Protein AF-A0A7S0EEU2-F1 (afdb_monomer_lite)

Foldseek 3Di:
DVVVVVVVVVDCVVVVVVVVVLLVLLVVLLVVLVVCVVVVVLVVSLLSLLVNVVVCVRDPLQSSLVSNLVSCVSVLQLLSNVVSLVSVLVDPVDDPVVSVVSVVVNCVSCVPHPNHGPPLVPDQPQDPVHRDGDPSHD

Organism: NCBI:txid33657

Radius of gyration: 18.89 Å; chains: 1; bounding box: 57×38×40 Å

Structure (mmCIF, N/CA/C/O backbone):
data_AF-A0A7S0EEU2-F1
#
_entry.id   AF-A0A7S0EEU2-F1
#
loop_
_atom_site.group_PDB
_atom_site.id
_atom_site.type_symbol
_atom_site.label_atom_id
_atom_site.label_alt_id
_atom_site.label_comp_id
_atom_site.label_asym_id
_atom_site.label_entity_id
_atom_site.label_seq_id
_atom_site.pdbx_PDB_ins_code
_atom_site.Cartn_x
_atom_site.Cartn_y
_atom_site.Cartn_z
_atom_site.occupancy
_atom_site.B_iso_or_equiv
_atom_site.auth_seq_id
_atom_site.auth_comp_id
_atom_site.auth_asym_id
_atom_site.auth_atom_id
_atom_site.pdbx_PDB_model_num
ATOM 1 N N . LEU A 1 1 ? 43.050 -7.679 -22.154 1.00 49.62 1 LEU A N 1
ATOM 2 C CA . LEU A 1 1 ? 41.818 -8.409 -21.780 1.00 49.62 1 LEU A CA 1
ATOM 3 C C . LEU A 1 1 ? 41.050 -7.669 -20.688 1.00 49.62 1 LEU A C 1
ATOM 5 O O . LEU A 1 1 ? 39.858 -7.492 -20.875 1.00 49.62 1 LEU A O 1
ATOM 9 N N . ASP A 1 2 ? 41.709 -7.111 -19.665 1.00 51.12 2 ASP A N 1
ATOM 10 C CA . ASP A 1 2 ? 41.044 -6.254 -18.659 1.00 51.12 2 ASP A CA 1
ATOM 11 C C . ASP A 1 2 ? 40.306 -5.037 -19.244 1.00 51.12 2 ASP A C 1
ATOM 13 O O . ASP A 1 2 ? 39.176 -4.754 -18.865 1.00 51.12 2 ASP A O 1
ATOM 17 N N . SER A 1 3 ? 40.880 -4.374 -20.255 1.00 56.19 3 SER A N 1
ATOM 18 C CA . SER A 1 3 ? 40.252 -3.202 -20.890 1.00 56.19 3 SER A CA 1
ATOM 19 C C . SER A 1 3 ? 38.954 -3.507 -21.653 1.00 56.19 3 SER A C 1
ATOM 21 O O . SER A 1 3 ? 38.160 -2.594 -21.844 1.00 56.19 3 SER A O 1
ATOM 23 N N . LEU A 1 4 ? 38.732 -4.752 -22.099 1.00 54.50 4 LEU A N 1
ATOM 24 C CA . LEU A 1 4 ? 37.483 -5.155 -22.767 1.00 54.50 4 LEU A CA 1
ATOM 25 C C . LEU A 1 4 ? 36.390 -5.506 -21.749 1.00 54.50 4 LEU A C 1
ATOM 27 O O . LEU A 1 4 ? 35.223 -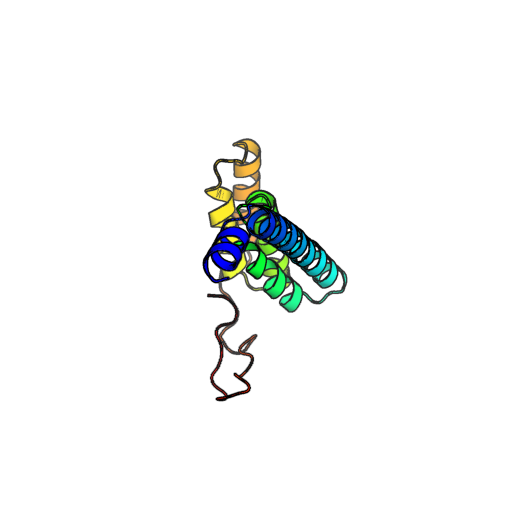5.220 -21.985 1.00 54.50 4 LEU A O 1
ATOM 31 N N . VAL A 1 5 ? 36.774 -6.066 -20.598 1.00 62.66 5 VAL A N 1
ATOM 32 C CA . VAL A 1 5 ? 35.854 -6.364 -19.489 1.00 62.66 5 VAL A CA 1
ATOM 33 C C . VAL A 1 5 ? 35.350 -5.075 -18.828 1.00 62.66 5 VAL A C 1
ATOM 35 O O . VAL A 1 5 ? 34.183 -4.987 -18.451 1.00 62.66 5 VAL A O 1
ATOM 38 N N . GLU A 1 6 ? 36.186 -4.036 -18.736 1.00 59.16 6 GLU A N 1
ATOM 39 C CA . GLU A 1 6 ? 35.739 -2.717 -18.262 1.00 59.16 6 GLU A CA 1
ATOM 40 C C . GLU A 1 6 ? 34.804 -2.005 -19.251 1.00 59.16 6 GLU A C 1
ATOM 42 O O . GLU A 1 6 ? 33.893 -1.290 -18.835 1.00 59.16 6 GLU A O 1
ATOM 47 N N . GLN A 1 7 ? 34.981 -2.231 -20.556 1.00 54.75 7 GLN A N 1
ATOM 48 C CA . GLN A 1 7 ? 34.119 -1.661 -21.593 1.00 54.75 7 GLN A CA 1
ATOM 49 C C . GLN A 1 7 ? 32.727 -2.305 -21.616 1.00 54.75 7 GLN A C 1
ATOM 51 O O . GLN A 1 7 ? 31.746 -1.608 -21.870 1.00 54.75 7 GLN A O 1
ATOM 56 N N . ASP A 1 8 ? 32.630 -3.596 -21.287 1.00 52.16 8 ASP A N 1
ATOM 57 C CA . ASP A 1 8 ? 31.354 -4.308 -21.171 1.00 52.16 8 ASP A CA 1
ATOM 58 C C . ASP A 1 8 ? 30.582 -3.866 -19.916 1.00 52.16 8 ASP A C 1
ATOM 60 O O . ASP A 1 8 ? 29.396 -3.557 -20.001 1.00 52.16 8 ASP A O 1
ATOM 64 N N . LYS A 1 9 ? 31.276 -3.634 -18.789 1.00 52.59 9 LYS A N 1
ATOM 65 C CA . LYS A 1 9 ? 30.700 -2.952 -17.607 1.00 52.59 9 LYS A CA 1
ATOM 66 C C . LYS A 1 9 ? 30.226 -1.520 -17.888 1.00 52.59 9 LYS A C 1
ATOM 68 O O . LYS A 1 9 ? 29.356 -1.005 -17.185 1.00 52.59 9 LYS A O 1
ATOM 73 N N . ALA A 1 10 ? 30.820 -0.848 -18.873 1.00 49.22 10 ALA A N 1
ATOM 74 C CA . ALA A 1 10 ? 30.446 0.502 -19.292 1.00 49.22 10 ALA A CA 1
ATOM 75 C C . ALA A 1 10 ? 29.383 0.520 -20.406 1.00 49.22 10 ALA A C 1
ATOM 77 O O . ALA A 1 10 ? 28.870 1.593 -20.742 1.00 49.22 10 ALA A O 1
ATOM 78 N N . SER A 1 11 ? 29.034 -0.639 -20.972 1.00 52.75 11 SER A N 1
ATOM 79 C CA . SER A 1 11 ? 28.042 -0.746 -22.034 1.00 52.75 11 SER A CA 1
ATOM 80 C C . SER A 1 11 ? 26.640 -0.466 -21.475 1.00 52.75 11 SER A C 1
ATOM 82 O O . SER A 1 11 ? 26.194 -1.038 -20.482 1.00 52.75 11 SER A O 1
ATOM 84 N N . GLY A 1 12 ? 25.916 0.469 -22.094 1.00 54.03 12 GLY A N 1
ATOM 85 C CA . GLY A 1 12 ? 24.554 0.842 -21.684 1.00 54.03 12 GLY A CA 1
ATOM 86 C C . GLY A 1 12 ? 23.528 -0.299 -21.767 1.00 54.03 12 GLY A C 1
ATOM 87 O O . GLY A 1 12 ? 22.399 -0.117 -21.316 1.00 54.03 12 GLY A O 1
ATOM 88 N N . SER A 1 13 ? 23.908 -1.461 -22.308 1.00 56.72 13 SER A N 1
ATOM 89 C CA . SER A 1 13 ? 23.112 -2.690 -22.358 1.00 56.72 13 SER A CA 1
ATOM 90 C C . SER A 1 13 ? 22.781 -3.233 -20.973 1.00 56.72 13 SER A C 1
ATOM 92 O O . SER A 1 13 ? 21.616 -3.531 -20.737 1.00 56.72 13 SER A O 1
ATOM 94 N N . ASP A 1 14 ? 23.740 -3.284 -20.043 1.00 57.81 14 ASP A N 1
ATOM 95 C CA . ASP A 1 14 ? 23.487 -3.804 -18.688 1.00 57.81 14 ASP A CA 1
ATOM 96 C C . ASP A 1 14 ? 22.500 -2.907 -17.929 1.00 57.81 14 ASP A C 1
ATOM 98 O O . ASP A 1 14 ? 21.504 -3.377 -17.385 1.00 57.81 14 ASP A O 1
ATOM 102 N N . ARG A 1 15 ? 22.676 -1.579 -18.015 1.00 60.72 15 ARG A N 1
ATOM 103 C CA . ARG A 1 15 ? 21.718 -0.608 -17.451 1.00 60.72 15 ARG A CA 1
ATOM 104 C C . ARG A 1 15 ? 20.336 -0.696 -18.102 1.00 60.72 15 ARG A C 1
ATOM 106 O O . ARG A 1 15 ? 19.331 -0.507 -17.423 1.00 60.72 15 ARG A O 1
ATOM 113 N N . SER A 1 16 ? 20.273 -0.950 -19.409 1.00 62.75 16 SER A N 1
ATOM 114 C CA . SER A 1 16 ? 19.008 -1.096 -20.138 1.00 62.75 16 SER A CA 1
ATOM 115 C C . SER A 1 16 ? 18.272 -2.385 -19.762 1.00 62.75 16 SER A C 1
ATOM 117 O O . SER A 1 16 ? 17.041 -2.384 -19.671 1.00 62.75 16 SER A O 1
ATOM 119 N N . LEU A 1 17 ? 19.001 -3.482 -19.548 1.00 64.06 17 LEU A N 1
ATOM 120 C CA . LEU A 1 17 ? 18.441 -4.767 -19.133 1.00 64.06 17 LEU A CA 1
ATOM 121 C C . LEU A 1 17 ? 17.999 -4.735 -17.668 1.00 64.06 17 LEU A C 1
ATOM 123 O O . LEU A 1 17 ? 16.874 -5.143 -17.389 1.00 64.06 17 LEU A O 1
ATOM 127 N N . ASP A 1 18 ? 18.797 -4.155 -16.767 1.00 70.00 18 ASP A N 1
ATOM 128 C CA . ASP A 1 18 ? 18.419 -3.945 -15.363 1.00 70.00 18 ASP A CA 1
ATOM 129 C C . ASP A 1 18 ? 17.143 -3.106 -15.241 1.00 70.00 18 ASP A C 1
ATOM 131 O O . ASP A 1 18 ? 16.243 -3.429 -14.466 1.00 70.00 18 ASP A O 1
ATOM 135 N N . MET A 1 19 ? 17.015 -2.049 -16.050 1.00 74.69 19 MET A N 1
ATOM 136 C CA . MET A 1 19 ? 15.812 -1.214 -16.060 1.00 74.69 19 MET A CA 1
ATOM 137 C C . MET A 1 19 ? 14.586 -1.973 -16.592 1.00 74.69 19 MET A C 1
ATOM 139 O O . MET A 1 19 ? 13.474 -1.787 -16.095 1.00 74.69 19 MET A O 1
ATOM 143 N N . SER A 1 20 ? 14.789 -2.863 -17.569 1.00 84.88 20 SER A N 1
ATOM 144 C CA . SER A 1 20 ? 13.729 -3.711 -18.128 1.00 84.88 20 SER A CA 1
ATOM 145 C C . SER A 1 20 ? 13.279 -4.781 -17.130 1.00 84.88 20 SER A C 1
ATOM 147 O O . SER A 1 20 ? 12.078 -4.989 -16.948 1.00 84.88 20 SER A O 1
ATOM 149 N N . TRP A 1 21 ? 14.229 -5.415 -16.437 1.00 89.56 21 TRP A N 1
ATOM 150 C CA . TRP A 1 21 ? 13.954 -6.395 -15.390 1.00 89.56 21 TRP A CA 1
ATOM 151 C C . TRP A 1 21 ? 13.246 -5.756 -14.200 1.00 89.56 21 TRP A C 1
ATOM 153 O O . TRP A 1 21 ? 12.207 -6.251 -13.773 1.00 89.56 21 TRP A O 1
ATOM 163 N N . LYS A 1 22 ? 13.740 -4.610 -13.716 1.00 90.81 22 LYS A N 1
ATOM 164 C CA . LYS A 1 22 ? 13.119 -3.886 -12.602 1.00 90.81 22 LYS A CA 1
ATOM 165 C C . LYS A 1 22 ? 11.689 -3.452 -12.934 1.00 90.81 22 LYS A C 1
ATOM 167 O O . LYS A 1 22 ? 10.814 -3.499 -12.074 1.00 90.81 22 LYS A O 1
ATOM 172 N N . GLY A 1 23 ? 11.436 -3.068 -14.187 1.00 92.94 23 GLY A N 1
ATOM 173 C CA . GLY A 1 23 ? 10.087 -2.804 -14.683 1.00 92.94 23 GLY A CA 1
ATOM 174 C C . GLY A 1 23 ? 9.193 -4.042 -14.637 1.00 92.94 23 GLY A C 1
ATOM 175 O O . GLY A 1 23 ? 8.107 -3.993 -14.062 1.00 92.94 23 GLY A O 1
ATOM 176 N N . ALA A 1 24 ? 9.658 -5.160 -15.198 1.00 94.81 24 ALA A N 1
ATOM 177 C CA . ALA A 1 24 ? 8.922 -6.423 -15.185 1.00 94.81 24 ALA A CA 1
ATOM 178 C C . ALA A 1 24 ? 8.626 -6.910 -13.756 1.00 94.81 24 ALA A C 1
ATOM 180 O O . ALA A 1 24 ? 7.508 -7.331 -13.464 1.00 94.81 24 ALA A O 1
ATOM 181 N N . GLU A 1 25 ? 9.600 -6.796 -12.857 1.00 94.56 25 GLU A N 1
ATOM 182 C CA . GLU A 1 25 ? 9.479 -7.141 -11.443 1.00 94.56 25 GLU A CA 1
ATOM 183 C C . GLU A 1 25 ? 8.436 -6.266 -10.722 1.00 94.56 25 GLU A C 1
ATOM 185 O O . GLU A 1 25 ? 7.583 -6.792 -10.004 1.00 94.56 25 GLU A O 1
ATOM 190 N N . ALA A 1 26 ? 8.420 -4.952 -10.978 1.00 95.81 26 ALA A N 1
ATOM 191 C CA . ALA A 1 26 ? 7.423 -4.038 -10.416 1.00 95.81 26 ALA A CA 1
ATOM 192 C C . ALA A 1 26 ? 5.990 -4.461 -10.783 1.00 95.81 26 ALA A C 1
ATOM 194 O O . ALA A 1 26 ? 5.125 -4.608 -9.916 1.00 95.81 26 ALA A O 1
ATOM 195 N N . TYR A 1 27 ? 5.740 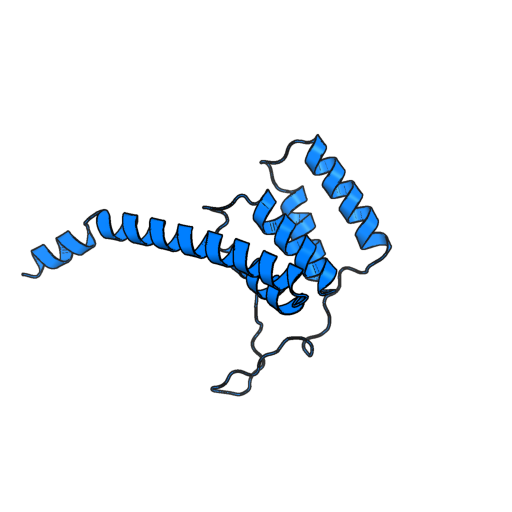-4.699 -12.076 1.00 96.31 27 TYR A N 1
ATOM 196 C CA . TYR A 1 27 ? 4.426 -5.132 -12.557 1.00 96.31 27 TYR A CA 1
ATOM 197 C C . TYR A 1 27 ? 4.079 -6.550 -12.101 1.00 96.31 27 TYR A C 1
ATOM 199 O O . TYR A 1 27 ? 2.912 -6.831 -11.825 1.00 96.31 27 TYR A O 1
ATOM 207 N N . HIS A 1 28 ? 5.070 -7.435 -11.968 1.00 97.38 28 HIS A N 1
ATOM 208 C CA . HIS A 1 28 ? 4.870 -8.758 -11.391 1.00 97.38 28 HIS A CA 1
ATOM 209 C C . HIS A 1 28 ? 4.312 -8.659 -9.968 1.00 97.38 28 HIS A C 1
ATOM 211 O O . HIS A 1 28 ? 3.272 -9.255 -9.687 1.00 97.38 28 HIS A O 1
ATOM 217 N N . PHE A 1 29 ? 4.940 -7.867 -9.092 1.00 97.62 29 PHE A N 1
ATOM 218 C CA . PHE A 1 29 ? 4.446 -7.674 -7.727 1.00 97.62 29 PHE A CA 1
ATOM 219 C C . PHE A 1 29 ? 3.071 -7.002 -7.688 1.00 97.62 29 PHE A C 1
ATOM 221 O O . PHE A 1 29 ? 2.234 -7.384 -6.869 1.00 97.62 29 PHE A O 1
ATOM 228 N N . LEU A 1 30 ? 2.802 -6.060 -8.597 1.00 97.44 30 LEU A N 1
ATOM 229 C CA . LEU A 1 30 ? 1.505 -5.391 -8.699 1.00 97.44 30 LEU A CA 1
ATOM 230 C C . LEU A 1 30 ? 0.385 -6.396 -9.006 1.00 97.44 30 LEU A C 1
ATOM 232 O O . LEU A 1 30 ? -0.615 -6.460 -8.289 1.00 97.44 30 LEU A O 1
ATOM 236 N N . LEU A 1 31 ? 0.579 -7.217 -10.041 1.00 97.88 31 LEU A N 1
ATOM 237 C CA . LEU A 1 31 ? -0.383 -8.238 -10.460 1.00 97.88 31 LEU A CA 1
ATOM 238 C C . LEU A 1 31 ? -0.514 -9.358 -9.424 1.00 97.88 31 LEU A C 1
ATOM 240 O O . LEU A 1 31 ? -1.622 -9.826 -9.155 1.00 97.88 31 LEU A O 1
ATOM 244 N N . LEU A 1 32 ? 0.598 -9.780 -8.818 1.00 97.94 32 LEU A N 1
ATOM 245 C CA . LEU A 1 32 ? 0.604 -10.822 -7.795 1.00 97.94 32 LEU A CA 1
ATOM 246 C C . LEU A 1 32 ? -0.181 -10.391 -6.552 1.00 97.94 32 LEU A C 1
ATOM 248 O O . LEU A 1 32 ? -1.003 -11.164 -6.066 1.00 97.94 32 LEU A O 1
ATOM 252 N N . ALA A 1 33 ? 0.020 -9.161 -6.073 1.00 97.75 33 ALA A N 1
ATOM 253 C CA . ALA A 1 33 ? -0.706 -8.626 -4.924 1.00 97.75 33 ALA A CA 1
ATOM 254 C C . ALA A 1 33 ? -2.218 -8.548 -5.191 1.00 97.75 33 ALA A C 1
ATOM 256 O O . ALA A 1 33 ? -3.021 -8.940 -4.344 1.00 97.75 33 ALA A O 1
ATOM 257 N N . GLN A 1 34 ? -2.619 -8.099 -6.386 1.00 97.00 34 GLN A N 1
ATOM 258 C CA . GLN A 1 34 ? -4.026 -8.092 -6.792 1.00 97.00 34 GLN A CA 1
ATOM 259 C C . GLN A 1 34 ? -4.603 -9.509 -6.832 1.00 97.00 34 GLN A C 1
ATOM 261 O O . GLN A 1 34 ? -5.662 -9.751 -6.257 1.00 97.00 34 GLN A O 1
ATOM 266 N N . ARG A 1 35 ? -3.898 -10.462 -7.452 1.00 98.00 35 ARG A N 1
ATOM 267 C CA . ARG A 1 35 ? -4.325 -11.865 -7.513 1.00 98.00 35 ARG A CA 1
ATOM 268 C C . ARG A 1 35 ? -4.492 -12.473 -6.121 1.00 98.00 35 ARG A C 1
ATOM 270 O O . ARG A 1 35 ? -5.539 -13.039 -5.842 1.00 98.00 35 ARG A O 1
ATOM 277 N N . GLN A 1 36 ? -3.507 -12.305 -5.240 1.00 97.38 36 GLN A N 1
ATOM 278 C CA . GLN A 1 36 ? -3.580 -12.778 -3.855 1.00 97.38 36 GLN A CA 1
ATOM 279 C C . GLN A 1 36 ? -4.788 -12.187 -3.120 1.00 97.38 36 GLN A C 1
ATOM 281 O O . GLN A 1 36 ? -5.466 -12.902 -2.387 1.00 97.38 36 GLN A O 1
ATOM 286 N N . LEU A 1 37 ? -5.093 -10.905 -3.345 1.00 96.06 37 LEU A N 1
ATOM 287 C CA . LEU A 1 37 ? -6.258 -10.262 -2.746 1.00 96.06 37 LEU A CA 1
ATOM 288 C C . LEU A 1 37 ? -7.574 -10.878 -3.248 1.00 96.06 37 LEU A C 1
ATOM 290 O O . LEU A 1 37 ? -8.455 -11.148 -2.433 1.00 96.06 37 LEU A O 1
ATOM 294 N N . TYR A 1 38 ? -7.698 -11.125 -4.557 1.00 96.88 38 TYR A N 1
ATOM 295 C CA . TYR A 1 38 ? -8.872 -11.780 -5.150 1.00 96.88 38 TYR A CA 1
ATOM 296 C C . TYR A 1 38 ? -9.032 -13.236 -4.699 1.00 96.88 38 TYR A C 1
ATOM 298 O O . TYR A 1 38 ? -10.154 -13.674 -4.455 1.00 96.88 38 TYR A O 1
ATOM 306 N N . ASP A 1 39 ? -7.923 -13.954 -4.523 1.00 97.31 39 ASP A N 1
ATOM 307 C CA . ASP A 1 39 ? -7.897 -15.340 -4.042 1.00 97.31 39 ASP A CA 1
ATOM 308 C C . ASP A 1 39 ? -8.130 -15.441 -2.515 1.00 97.31 39 ASP A C 1
ATOM 310 O O . ASP A 1 39 ? -8.232 -16.536 -1.964 1.00 97.31 39 ASP A O 1
ATOM 314 N N . GLY A 1 40 ? -8.251 -14.306 -1.813 1.00 94.81 40 GLY A N 1
ATOM 315 C CA . GLY A 1 40 ? -8.551 -14.248 -0.380 1.00 94.81 40 GLY A CA 1
ATOM 316 C C . GLY A 1 40 ? -7.332 -14.347 0.542 1.00 94.81 40 GLY A C 1
ATOM 317 O O . GLY A 1 40 ? -7.505 -14.443 1.753 1.00 94.81 40 GLY A O 1
ATOM 318 N N . TYR A 1 41 ? -6.114 -14.273 0.008 1.00 95.12 41 TYR A N 1
ATOM 319 C CA . TYR A 1 41 ? -4.859 -14.251 0.766 1.00 95.12 41 TYR A CA 1
ATOM 320 C C . TYR A 1 41 ? -4.484 -12.813 1.158 1.00 95.12 41 TYR A C 1
ATOM 322 O O . TYR A 1 41 ? -3.555 -12.219 0.607 1.00 95.12 41 TYR A O 1
ATOM 330 N N . GLN A 1 42 ? -5.243 -12.194 2.074 1.00 93.94 42 GLN A N 1
ATOM 331 C CA . GLN A 1 42 ? -5.121 -10.748 2.331 1.00 93.94 42 GLN A CA 1
ATOM 332 C C . GLN A 1 42 ? -3.776 -10.347 2.958 1.00 93.94 42 GLN A C 1
ATOM 334 O O . GLN A 1 42 ? -3.257 -9.272 2.655 1.00 93.94 42 GLN A O 1
ATOM 339 N N . GLN A 1 43 ? -3.208 -11.181 3.837 1.00 91.00 43 GLN A N 1
ATOM 340 C CA . GLN A 1 43 ? -1.934 -10.878 4.504 1.00 91.00 43 GLN A CA 1
ATOM 341 C C . GLN A 1 43 ? -0.765 -10.958 3.522 1.00 91.00 43 GLN A C 1
ATOM 343 O O . GLN A 1 43 ? 0.114 -10.096 3.501 1.00 91.00 43 GLN A O 1
ATOM 348 N N . GLU A 1 44 ? -0.776 -11.976 2.673 1.00 92.88 44 GLU A N 1
ATOM 349 C CA . GLU A 1 44 ? 0.190 -12.194 1.609 1.00 92.88 44 GLU A CA 1
ATOM 350 C C . GLU A 1 44 ? 0.090 -11.085 0.563 1.00 92.88 44 GLU A C 1
ATOM 352 O O . GLU A 1 44 ? 1.112 -10.507 0.202 1.00 92.88 44 GLU A O 1
ATOM 357 N N . ALA A 1 45 ? -1.130 -10.703 0.171 1.00 96.12 45 ALA A N 1
ATOM 358 C CA . ALA A 1 45 ? -1.365 -9.567 -0.716 1.00 96.12 45 ALA A CA 1
ATOM 359 C C . ALA A 1 45 ? -0.768 -8.271 -0.156 1.00 96.12 45 ALA A C 1
ATOM 361 O O . ALA A 1 45 ? -0.104 -7.536 -0.884 1.00 96.12 45 ALA A O 1
ATOM 362 N N . MET A 1 46 ? -0.957 -8.004 1.141 1.00 94.50 46 MET A N 1
ATOM 363 C CA . MET A 1 46 ? -0.377 -6.833 1.803 1.00 94.50 46 MET A CA 1
ATOM 364 C C . MET A 1 46 ? 1.156 -6.890 1.813 1.00 94.50 46 MET A C 1
ATOM 366 O O . MET A 1 46 ? 1.803 -5.903 1.466 1.00 94.50 46 MET A O 1
ATOM 370 N N . ARG A 1 47 ? 1.753 -8.038 2.164 1.00 91.94 47 ARG A N 1
ATOM 371 C CA . ARG A 1 47 ? 3.214 -8.240 2.123 1.00 91.94 47 ARG A CA 1
ATOM 372 C C . ARG A 1 47 ? 3.780 -7.944 0.734 1.00 91.94 47 ARG A C 1
ATOM 374 O O . ARG A 1 47 ? 4.760 -7.212 0.613 1.00 91.94 47 ARG A O 1
ATOM 381 N N . THR A 1 48 ? 3.142 -8.479 -0.302 1.00 95.25 48 THR A N 1
ATOM 382 C CA . THR A 1 48 ? 3.533 -8.256 -1.696 1.00 95.25 48 THR A CA 1
ATOM 383 C C . THR A 1 48 ? 3.355 -6.789 -2.089 1.00 95.25 48 THR A C 1
ATOM 385 O O . THR A 1 48 ? 4.261 -6.196 -2.667 1.00 95.25 48 THR A O 1
ATOM 388 N N . ALA A 1 49 ? 2.241 -6.157 -1.711 1.00 96.50 49 ALA A N 1
ATOM 389 C CA . ALA A 1 49 ? 1.995 -4.746 -1.999 1.00 96.50 49 ALA A CA 1
ATOM 390 C C . ALA A 1 49 ? 3.026 -3.822 -1.329 1.00 96.50 49 ALA A C 1
ATOM 392 O O . ALA A 1 49 ? 3.428 -2.826 -1.921 1.00 96.50 49 ALA A O 1
ATOM 393 N N . LEU A 1 50 ? 3.511 -4.144 -0.125 1.00 94.62 50 LEU A N 1
ATOM 394 C CA . LEU A 1 50 ? 4.528 -3.334 0.556 1.00 94.62 50 LEU A CA 1
ATOM 395 C C . LEU A 1 50 ? 5.881 -3.329 -0.169 1.00 94.62 50 LEU A C 1
ATOM 397 O O . LEU A 1 50 ? 6.589 -2.323 -0.090 1.00 94.62 50 LEU A O 1
ATOM 401 N N . ARG A 1 51 ? 6.218 -4.386 -0.924 1.00 94.38 51 ARG A N 1
ATOM 402 C CA . ARG A 1 51 ? 7.418 -4.415 -1.784 1.00 94.38 51 ARG A CA 1
ATOM 403 C C . ARG A 1 51 ? 7.366 -3.367 -2.893 1.00 94.38 51 ARG A C 1
ATOM 405 O O . ARG A 1 51 ? 8.403 -2.844 -3.284 1.00 94.38 51 ARG A O 1
ATOM 412 N N . LEU A 1 52 ? 6.167 -2.983 -3.339 1.00 95.38 52 LEU A N 1
ATOM 413 C CA . LEU A 1 52 ? 5.993 -1.996 -4.408 1.00 95.38 52 LEU A CA 1
ATOM 414 C C . LEU A 1 52 ? 6.557 -0.607 -4.065 1.00 95.38 52 LEU A C 1
ATOM 416 O O . LEU A 1 52 ? 6.829 0.172 -4.973 1.00 95.38 52 LEU A O 1
ATOM 420 N N . ARG A 1 53 ? 6.804 -0.307 -2.780 1.00 94.38 53 ARG A N 1
ATOM 421 C CA . ARG A 1 53 ? 7.437 0.946 -2.321 1.00 94.38 53 ARG A CA 1
ATOM 422 C C . ARG A 1 53 ? 8.812 1.200 -2.952 1.00 94.38 53 ARG A C 1
ATOM 424 O O . ARG A 1 53 ? 9.223 2.349 -3.056 1.00 94.38 53 ARG A O 1
ATOM 431 N N . GLU A 1 54 ? 9.519 0.157 -3.381 1.00 92.94 54 GLU A N 1
ATOM 432 C CA . GLU A 1 54 ? 10.835 0.273 -4.030 1.00 92.94 54 GLU A CA 1
ATOM 433 C C . GLU A 1 54 ? 10.746 0.661 -5.521 1.00 92.94 54 GLU A C 1
ATOM 435 O O . GLU A 1 54 ? 11.763 0.953 -6.160 1.00 92.94 54 GLU A O 1
ATOM 440 N N . TYR A 1 55 ? 9.528 0.700 -6.073 1.00 94.81 55 TYR A N 1
ATOM 441 C CA . TYR A 1 55 ? 9.248 0.907 -7.494 1.00 94.81 55 TYR A CA 1
ATOM 442 C C . TYR A 1 55 ? 8.454 2.195 -7.775 1.00 94.81 55 TYR A C 1
ATOM 444 O O . TYR A 1 55 ? 7.877 2.328 -8.854 1.00 94.81 55 TYR A O 1
ATOM 452 N N . GLU A 1 56 ? 8.478 3.179 -6.860 1.00 93.50 56 GLU A N 1
ATOM 453 C CA . GLU A 1 56 ? 7.868 4.516 -7.052 1.00 93.50 56 GLU A CA 1
ATOM 454 C C . GLU A 1 56 ? 8.388 5.249 -8.308 1.00 93.50 56 GLU A C 1
ATOM 456 O O . GLU A 1 56 ? 7.735 6.157 -8.816 1.00 93.50 56 GLU A O 1
ATOM 461 N N . SER A 1 57 ? 9.563 4.870 -8.826 1.00 91.62 57 SER A N 1
ATOM 462 C CA . SER A 1 57 ? 10.126 5.430 -10.061 1.00 91.62 57 SER A CA 1
ATOM 463 C C . SER A 1 57 ? 9.542 4.826 -11.345 1.00 91.62 57 SER A C 1
ATOM 465 O O . SER A 1 57 ? 9.843 5.319 -12.428 1.00 91.62 57 SER A O 1
ATOM 467 N N . ILE A 1 58 ? 8.793 3.724 -11.241 1.00 93.75 58 ILE A N 1
ATOM 468 C CA . ILE A 1 58 ? 8.269 2.946 -12.377 1.00 93.75 58 ILE A CA 1
ATOM 469 C C . ILE A 1 58 ? 6.742 2.973 -12.384 1.00 93.75 58 ILE A C 1
ATOM 471 O O . ILE A 1 58 ? 6.138 3.221 -13.424 1.00 93.75 58 ILE A O 1
ATOM 475 N N . ILE A 1 59 ? 6.126 2.717 -11.228 1.00 94.50 59 ILE A N 1
ATOM 476 C CA . ILE A 1 59 ? 4.675 2.726 -11.037 1.00 94.50 59 ILE A CA 1
ATOM 477 C C . ILE A 1 59 ? 4.313 3.970 -10.229 1.00 94.50 59 ILE A C 1
ATOM 479 O O . ILE A 1 59 ? 5.055 4.391 -9.340 1.00 94.50 59 ILE A O 1
ATOM 483 N N . SER A 1 60 ? 3.168 4.571 -10.542 1.00 94.50 60 SER A N 1
ATOM 484 C CA . SER A 1 60 ? 2.733 5.792 -9.878 1.00 94.50 60 SER A CA 1
ATOM 485 C C . SER A 1 60 ? 2.522 5.588 -8.370 1.00 94.50 60 SER A C 1
ATOM 487 O O . SER A 1 60 ? 2.035 4.551 -7.912 1.00 94.50 60 SER A O 1
ATOM 489 N N . ILE A 1 61 ? 2.836 6.622 -7.583 1.00 94.44 61 ILE A N 1
ATOM 490 C CA . ILE A 1 61 ? 2.569 6.645 -6.135 1.00 94.44 61 ILE A CA 1
ATOM 491 C C . ILE A 1 61 ? 1.070 6.423 -5.867 1.00 94.44 61 ILE A C 1
ATOM 493 O O . ILE A 1 61 ? 0.715 5.738 -4.910 1.00 94.44 61 ILE A O 1
ATOM 497 N N . GLU A 1 62 ? 0.193 6.957 -6.728 1.00 94.56 62 GLU A N 1
ATOM 498 C CA . GLU A 1 62 ? -1.257 6.747 -6.638 1.00 94.56 62 GLU A CA 1
ATOM 499 C C . GLU A 1 62 ? -1.604 5.253 -6.650 1.00 94.56 62 GLU A C 1
ATOM 501 O O . GLU A 1 62 ? -2.289 4.782 -5.742 1.00 94.56 62 GLU A O 1
ATOM 506 N N . GLU A 1 63 ? -1.109 4.494 -7.628 1.00 95.44 63 GLU A N 1
ATOM 507 C CA . GLU A 1 63 ? -1.422 3.068 -7.769 1.00 95.44 63 GLU A CA 1
ATOM 508 C C . GLU A 1 63 ? -0.812 2.226 -6.649 1.00 95.44 63 GLU A C 1
ATOM 510 O O . GLU A 1 63 ? -1.518 1.423 -6.032 1.00 95.44 63 GLU A O 1
ATOM 515 N N . ILE A 1 64 ? 0.474 2.442 -6.346 1.00 96.75 64 ILE A N 1
ATOM 516 C CA . ILE A 1 64 ? 1.195 1.694 -5.307 1.00 96.75 64 ILE A CA 1
ATOM 517 C C . ILE A 1 64 ? 0.471 1.838 -3.968 1.00 96.75 64 ILE A C 1
ATOM 519 O O . ILE A 1 64 ? 0.106 0.848 -3.330 1.00 96.75 64 ILE A O 1
ATOM 523 N N . TYR A 1 65 ? 0.227 3.076 -3.539 1.00 96.88 65 TYR A N 1
ATOM 524 C CA . TYR A 1 65 ? -0.323 3.320 -2.212 1.00 96.88 65 TYR A CA 1
ATOM 525 C C . TYR A 1 65 ? -1.831 3.083 -2.131 1.00 96.88 65 TYR A C 1
ATOM 527 O O . TYR A 1 65 ? -2.312 2.747 -1.049 1.00 96.88 65 TYR A O 1
ATOM 535 N N . SER A 1 66 ? -2.567 3.153 -3.246 1.00 96.56 66 SER A N 1
ATOM 536 C CA . SER A 1 66 ? -3.959 2.683 -3.294 1.00 96.56 66 SER A CA 1
ATOM 537 C C . SER A 1 66 ? -4.043 1.177 -3.049 1.00 96.56 66 SER A C 1
ATOM 539 O O . SER A 1 66 ? -4.870 0.729 -2.252 1.00 96.56 66 SER A O 1
ATOM 541 N N . LEU A 1 67 ? -3.154 0.388 -3.665 1.00 97.38 67 LEU A N 1
ATOM 542 C CA . LEU A 1 67 ? -3.119 -1.060 -3.463 1.00 97.38 67 LEU A CA 1
ATOM 543 C C . LEU A 1 67 ? -2.654 -1.435 -2.049 1.00 97.38 67 LEU A C 1
ATOM 545 O O . LEU A 1 67 ? -3.249 -2.318 -1.426 1.00 97.38 67 LEU A O 1
ATOM 549 N N . ILE A 1 68 ? -1.646 -0.742 -1.503 1.00 97.12 68 ILE A N 1
ATOM 550 C CA . ILE A 1 68 ? -1.218 -0.930 -0.106 1.00 97.12 68 ILE A CA 1
ATOM 551 C C . ILE A 1 68 ? -2.366 -0.592 0.853 1.00 97.12 68 ILE A C 1
ATOM 553 O O . ILE A 1 68 ? -2.658 -1.384 1.743 1.00 97.12 68 ILE A O 1
ATOM 557 N N . ALA A 1 69 ? -3.052 0.542 0.675 1.00 97.00 69 ALA A N 1
ATOM 558 C CA . ALA A 1 69 ? -4.166 0.931 1.541 1.00 97.00 69 ALA A CA 1
ATOM 559 C C . ALA A 1 69 ? -5.302 -0.103 1.510 1.00 97.00 69 ALA A C 1
ATOM 561 O O . ALA A 1 69 ? -5.831 -0.464 2.563 1.00 97.00 69 ALA A O 1
ATOM 562 N N . LEU A 1 70 ? -5.638 -0.607 0.318 1.00 96.88 70 LEU A N 1
ATOM 563 C CA . LEU A 1 70 ? -6.686 -1.605 0.119 1.00 96.88 70 LEU A CA 1
ATOM 564 C C . LEU A 1 70 ? -6.329 -2.946 0.771 1.00 96.88 70 LEU A C 1
ATOM 566 O O . LEU A 1 70 ? -7.106 -3.479 1.561 1.00 96.88 70 LEU A O 1
ATOM 570 N N . THR A 1 71 ? -5.146 -3.480 0.470 1.00 96.81 71 THR A N 1
ATOM 571 C CA . THR A 1 71 ? -4.680 -4.761 1.024 1.00 96.81 71 THR A CA 1
ATOM 572 C C . THR A 1 71 ? -4.512 -4.688 2.541 1.00 96.81 71 THR A C 1
ATOM 574 O O . THR A 1 71 ? -4.981 -5.584 3.238 1.00 96.81 71 THR A O 1
ATOM 577 N N . ALA A 1 72 ? -3.956 -3.591 3.067 1.00 95.38 72 ALA A N 1
ATOM 578 C CA . ALA A 1 72 ? -3.817 -3.352 4.503 1.00 95.38 72 ALA A CA 1
ATOM 579 C C . ALA A 1 72 ? -5.171 -3.226 5.223 1.00 95.38 72 ALA A C 1
ATOM 581 O O . ALA A 1 72 ? -5.327 -3.689 6.353 1.00 95.38 72 ALA A O 1
ATOM 582 N N . PHE A 1 73 ? -6.174 -2.628 4.573 1.00 96.25 73 PHE A N 1
ATOM 583 C CA . PHE A 1 73 ? -7.530 -2.564 5.116 1.00 96.25 73 PHE A CA 1
ATOM 584 C C . PHE A 1 73 ? -8.140 -3.966 5.248 1.00 96.25 73 PHE A C 1
ATOM 586 O O . PHE A 1 73 ? -8.625 -4.334 6.319 1.00 96.25 73 PHE A O 1
ATOM 593 N N . TYR A 1 74 ? -8.062 -4.780 4.192 1.00 95.44 74 TYR A N 1
ATOM 594 C CA . TYR A 1 74 ? -8.597 -6.144 4.202 1.00 95.44 74 TYR A CA 1
ATOM 595 C C . TYR A 1 74 ? -7.834 -7.089 5.137 1.00 95.44 74 TYR A C 1
ATOM 597 O O . TYR A 1 74 ? -8.438 -7.978 5.738 1.00 95.44 74 TYR A O 1
ATOM 605 N N . SER A 1 75 ? -6.530 -6.878 5.315 1.00 92.81 75 SER A N 1
ATOM 606 C CA . SER A 1 75 ? -5.699 -7.647 6.242 1.00 92.81 75 SER A CA 1
ATOM 607 C C . SER A 1 75 ? -5.824 -7.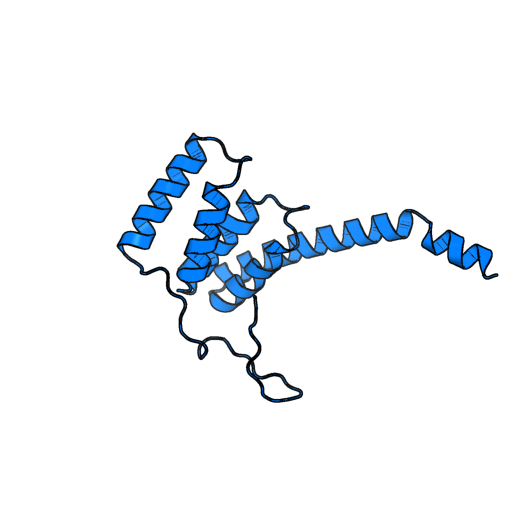192 7.707 1.00 92.81 75 SER A C 1
ATOM 609 O O . SER A 1 75 ? -5.273 -7.839 8.600 1.00 92.81 75 SER A O 1
ATOM 611 N N . ARG A 1 76 ? -6.588 -6.119 7.978 1.00 93.06 76 ARG A N 1
ATOM 612 C CA . ARG A 1 76 ? -6.762 -5.471 9.296 1.00 93.06 76 ARG A CA 1
ATOM 613 C C . ARG A 1 76 ? -5.482 -4.835 9.860 1.00 93.06 76 ARG A C 1
ATOM 615 O O . ARG A 1 76 ? -5.380 -4.618 11.066 1.00 93.06 76 ARG A O 1
ATOM 622 N N . PHE A 1 77 ? -4.528 -4.499 8.994 1.00 93.06 77 PHE A N 1
ATOM 623 C CA . PHE A 1 77 ? -3.324 -3.726 9.315 1.00 93.06 77 PHE A CA 1
ATOM 624 C C . PHE A 1 77 ? -3.598 -2.228 9.144 1.00 93.06 77 PHE A C 1
ATOM 626 O O . PHE A 1 77 ? -3.136 -1.567 8.210 1.00 93.06 77 PHE A O 1
ATOM 633 N N . TYR A 1 78 ? -4.414 -1.671 10.041 1.00 94.62 78 TYR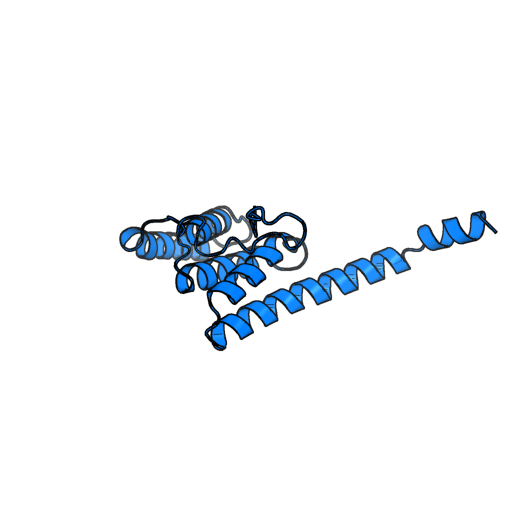 A N 1
ATOM 634 C CA . TYR A 1 78 ? -4.885 -0.289 9.916 1.00 94.62 78 TYR A CA 1
ATOM 635 C C . TYR A 1 78 ? -3.780 0.757 10.125 1.00 94.62 78 TYR A C 1
ATOM 637 O O . TYR A 1 78 ? -3.913 1.886 9.649 1.00 94.62 78 TYR A O 1
ATOM 645 N N . GLY A 1 79 ? -2.676 0.402 10.790 1.00 93.56 79 GLY A N 1
ATOM 646 C CA . GLY A 1 79 ? -1.496 1.257 10.901 1.00 93.56 79 GLY A CA 1
ATOM 647 C C . GLY A 1 79 ? -0.790 1.423 9.554 1.00 93.56 79 GLY A C 1
ATOM 648 O O . GLY A 1 79 ? -0.488 2.549 9.153 1.00 93.56 79 GLY A O 1
ATOM 649 N N . GLN A 1 80 ? -0.598 0.331 8.808 1.00 93.81 80 GLN A N 1
ATOM 650 C CA . GLN A 1 80 ? -0.080 0.394 7.432 1.00 93.81 80 GLN A CA 1
ATOM 651 C C . GLN A 1 80 ? -1.051 1.107 6.489 1.00 93.81 80 GLN A C 1
ATOM 653 O O . GLN A 1 80 ? -0.631 1.954 5.699 1.00 93.81 80 GLN A O 1
ATOM 658 N N . CYS A 1 81 ? -2.351 0.834 6.625 1.00 96.06 81 CYS A N 1
ATOM 659 C CA . CYS A 1 81 ? -3.398 1.518 5.869 1.00 96.06 81 CYS A CA 1
ATOM 660 C C . CYS A 1 81 ? -3.313 3.046 6.062 1.00 96.06 81 CYS A C 1
ATOM 662 O O . CYS A 1 81 ? -3.290 3.797 5.090 1.00 96.06 81 CYS A O 1
ATOM 664 N N . SER A 1 82 ? -3.170 3.516 7.306 1.00 96.12 82 SER A N 1
ATOM 665 C CA . SER A 1 82 ? -3.041 4.947 7.619 1.00 96.12 82 SER A CA 1
ATOM 666 C C . SER A 1 82 ? -1.789 5.583 7.022 1.00 96.12 82 SER A C 1
ATOM 668 O O . SER A 1 82 ? -1.879 6.636 6.391 1.00 96.12 82 SER A O 1
ATOM 670 N N . LYS A 1 83 ? -0.630 4.919 7.121 1.00 95.44 83 LYS A N 1
ATOM 671 C CA . LYS A 1 83 ? 0.608 5.393 6.477 1.00 95.44 83 LYS A CA 1
ATOM 672 C C . LYS A 1 83 ? 0.438 5.554 4.965 1.00 95.44 83 LYS A C 1
ATOM 674 O O . LYS A 1 83 ? 0.929 6.530 4.399 1.00 95.44 83 LYS A O 1
ATOM 679 N N . ALA A 1 84 ? -0.274 4.627 4.323 1.00 96.31 84 ALA A N 1
ATOM 680 C CA . ALA A 1 84 ? -0.552 4.711 2.896 1.00 96.31 84 ALA A CA 1
ATOM 681 C C . ALA A 1 84 ? -1.464 5.897 2.551 1.00 96.31 84 ALA A C 1
ATOM 683 O O . ALA A 1 84 ? -1.142 6.663 1.644 1.00 96.31 84 ALA A O 1
ATOM 684 N N . PHE A 1 85 ? -2.533 6.118 3.324 1.00 96.44 85 PHE A N 1
ATOM 685 C CA . PHE A 1 85 ? -3.381 7.304 3.174 1.00 96.44 85 PHE A CA 1
ATOM 686 C C . PHE A 1 85 ? -2.596 8.608 3.348 1.00 96.44 85 PHE A C 1
ATOM 688 O O . PHE A 1 85 ? -2.737 9.502 2.521 1.00 96.44 85 PHE A O 1
ATOM 695 N N . ILE A 1 86 ? -1.724 8.711 4.355 1.00 95.44 86 ILE A N 1
ATOM 696 C CA . ILE A 1 86 ? -0.886 9.904 4.568 1.00 95.44 86 ILE A CA 1
ATOM 697 C C . ILE A 1 86 ? 0.008 10.168 3.350 1.00 95.44 86 ILE A C 1
ATOM 699 O O . ILE A 1 86 ? 0.129 11.308 2.902 1.00 95.44 86 ILE A O 1
ATOM 703 N N . LYS A 1 87 ? 0.623 9.127 2.775 1.00 95.44 87 LYS A N 1
ATOM 704 C CA . LYS A 1 87 ? 1.439 9.284 1.565 1.00 95.44 87 LYS A CA 1
ATOM 705 C C . LYS A 1 87 ? 0.596 9.746 0.371 1.00 95.44 87 LYS A C 1
ATOM 707 O O . LYS A 1 87 ? 1.027 10.650 -0.338 1.00 95.44 87 LYS A O 1
ATOM 712 N N . LEU A 1 88 ? -0.598 9.178 0.177 1.00 95.00 88 LEU A N 1
ATOM 713 C CA . LEU A 1 88 ? -1.520 9.596 -0.885 1.00 95.00 88 LEU A CA 1
ATOM 714 C C . LEU A 1 88 ? -1.939 11.063 -0.731 1.00 95.00 88 LEU A C 1
ATOM 716 O O . LEU A 1 88 ? -1.920 11.806 -1.701 1.00 95.00 88 LEU A O 1
ATOM 720 N N . GLN A 1 89 ? -2.261 11.508 0.482 1.00 93.75 89 GLN A N 1
ATOM 721 C CA . GLN A 1 89 ? -2.671 12.894 0.747 1.00 93.75 89 GLN A CA 1
ATOM 722 C C . GLN A 1 89 ? -1.561 13.911 0.465 1.00 93.75 89 GLN A C 1
ATOM 724 O O . GLN A 1 89 ? -1.840 15.020 0.016 1.00 93.75 89 GLN A O 1
ATOM 729 N N . ASN A 1 90 ? -0.307 13.519 0.696 1.00 92.00 90 ASN A N 1
ATOM 730 C CA . ASN A 1 90 ? 0.871 14.344 0.432 1.00 92.00 90 ASN A CA 1
ATOM 731 C C . ASN A 1 90 ? 1.377 14.231 -1.018 1.00 92.00 90 ASN A C 1
ATOM 733 O O . ASN A 1 90 ? 2.392 14.836 -1.367 1.00 92.00 90 ASN A O 1
ATOM 737 N N . CYS A 1 91 ? 0.721 13.433 -1.861 1.00 90.19 91 CYS A N 1
ATOM 738 C CA . CYS A 1 91 ? 1.152 13.200 -3.229 1.00 90.19 91 CYS A CA 1
ATOM 739 C C . CYS A 1 91 ? 0.755 14.376 -4.135 1.00 90.19 91 CYS A C 1
ATOM 741 O O . CYS A 1 91 ? -0.425 14.641 -4.352 1.00 90.19 91 CYS A O 1
ATOM 743 N N . THR A 1 92 ? 1.746 15.066 -4.704 1.00 86.62 92 THR A N 1
ATOM 744 C CA . THR A 1 92 ? 1.539 16.251 -5.556 1.00 86.62 92 THR A CA 1
ATOM 745 C C . THR A 1 92 ? 1.045 15.925 -6.965 1.00 86.62 92 THR A C 1
ATOM 747 O O . THR A 1 92 ? 0.595 16.824 -7.670 1.00 86.62 92 THR A O 1
ATOM 750 N N . SER A 1 93 ? 1.107 14.660 -7.394 1.00 86.19 93 SER A N 1
ATOM 751 C CA . SER A 1 93 ? 0.614 14.237 -8.711 1.00 86.19 93 SER A CA 1
ATOM 752 C C . SER A 1 93 ? -0.908 14.079 -8.766 1.00 86.19 93 SER A C 1
ATOM 754 O O . SER A 1 93 ? -1.466 13.901 -9.848 1.00 86.19 93 SER A O 1
ATOM 756 N N . LEU A 1 94 ? -1.592 14.115 -7.619 1.00 88.00 94 LEU A N 1
ATOM 757 C CA . LEU A 1 94 ? -3.043 13.988 -7.539 1.00 88.00 94 LEU A CA 1
ATOM 758 C C . LEU A 1 94 ? -3.726 15.345 -7.708 1.00 88.00 94 LEU A C 1
ATOM 760 O O . LEU A 1 94 ? -3.318 16.349 -7.132 1.00 88.00 94 LEU A O 1
ATOM 764 N N . SER A 1 95 ? -4.832 15.362 -8.453 1.00 91.69 95 SER A N 1
ATOM 765 C CA . SER A 1 95 ? -5.715 16.532 -8.509 1.00 91.69 95 SER A CA 1
ATOM 766 C C . SER A 1 95 ? -6.303 16.840 -7.129 1.00 91.69 95 SER A C 1
ATOM 768 O O . SER A 1 95 ? -6.649 15.910 -6.395 1.00 91.69 95 SER A O 1
ATOM 770 N N . GLU A 1 96 ? -6.567 18.115 -6.840 1.00 90.38 96 GLU A N 1
ATOM 771 C CA . GLU A 1 96 ? -7.223 18.544 -5.594 1.00 90.38 96 GLU A CA 1
ATOM 772 C C . GLU A 1 96 ? -8.544 17.802 -5.325 1.00 90.38 96 GLU A C 1
ATOM 774 O O . GLU A 1 96 ? -8.838 17.438 -4.185 1.00 90.38 96 GLU A O 1
ATOM 779 N N . ALA A 1 97 ? -9.319 17.517 -6.379 1.00 92.88 97 ALA A N 1
ATOM 780 C CA . ALA A 1 97 ? -10.562 16.757 -6.283 1.00 92.88 97 ALA A CA 1
ATOM 781 C C . ALA A 1 97 ? -10.331 15.329 -5.755 1.00 92.88 97 ALA A C 1
ATOM 783 O O . ALA A 1 97 ? -10.960 14.929 -4.777 1.00 92.88 97 ALA A O 1
ATOM 784 N N . LYS A 1 98 ? -9.387 14.580 -6.345 1.00 92.19 98 LYS A N 1
ATOM 785 C CA . LYS A 1 98 ? -9.009 13.237 -5.864 1.00 92.19 98 LYS A CA 1
ATOM 786 C C . LYS A 1 98 ? -8.487 13.274 -4.428 1.00 92.19 98 LYS A C 1
ATOM 788 O O . LYS A 1 98 ? -8.914 12.463 -3.611 1.00 92.19 98 LYS A O 1
ATOM 793 N N . THR A 1 99 ? -7.620 14.229 -4.091 1.00 92.62 99 THR A N 1
ATOM 794 C CA . THR A 1 99 ? -7.082 14.373 -2.728 1.00 92.62 99 THR A CA 1
ATOM 795 C C . THR A 1 99 ? -8.198 14.603 -1.708 1.00 92.62 99 THR A C 1
ATOM 797 O O . THR A 1 99 ? -8.191 14.012 -0.627 1.00 92.62 99 THR A O 1
ATOM 800 N N . LYS A 1 100 ? -9.215 15.398 -2.060 1.00 94.62 100 LYS A N 1
ATOM 801 C CA . LYS A 1 100 ? -10.397 15.614 -1.217 1.00 94.62 100 LYS A CA 1
ATOM 802 C C . LYS A 1 100 ? -11.207 14.331 -1.000 1.00 94.62 100 LYS A C 1
ATOM 804 O O . LYS A 1 100 ? -11.615 14.069 0.133 1.00 94.62 100 LYS A O 1
ATOM 809 N N . GLU A 1 101 ? -11.401 13.518 -2.036 1.00 95.75 101 GLU A N 1
ATOM 810 C CA . GLU A 1 101 ? -12.081 12.220 -1.908 1.00 95.75 101 GLU A CA 1
ATOM 811 C C . GLU A 1 101 ? -11.278 11.233 -1.046 1.00 95.75 101 GLU A C 1
ATOM 813 O O . GLU A 1 101 ? -11.846 10.579 -0.171 1.00 95.75 101 GLU A O 1
ATOM 818 N N . ILE A 1 102 ? -9.951 11.189 -1.204 1.00 95.38 102 ILE A N 1
ATOM 819 C CA . ILE A 1 102 ? -9.057 10.367 -0.372 1.00 95.38 102 ILE A CA 1
ATOM 820 C C . ILE A 1 102 ? -9.124 10.801 1.098 1.00 95.38 102 ILE A C 1
ATOM 822 O O . ILE A 1 102 ? -9.225 9.954 1.984 1.00 95.38 102 ILE A O 1
ATOM 826 N N . ASN A 1 103 ? -9.131 12.109 1.377 1.00 94.38 103 ASN A N 1
ATOM 827 C CA . ASN A 1 103 ? -9.295 12.649 2.732 1.00 94.38 103 ASN A CA 1
ATOM 828 C C . ASN A 1 103 ? -10.630 12.233 3.358 1.00 94.38 103 ASN A C 1
ATOM 830 O O . ASN A 1 103 ? -10.680 11.786 4.505 1.00 94.38 103 ASN A O 1
ATOM 834 N N . LYS A 1 104 ? -11.718 12.346 2.592 1.00 96.56 104 LYS A N 1
ATOM 835 C CA . LYS A 1 104 ? -13.053 11.932 3.031 1.00 96.56 104 LYS A CA 1
ATOM 836 C C . LYS A 1 104 ? -13.110 10.430 3.317 1.00 96.56 104 LYS A C 1
ATOM 838 O O . LYS A 1 104 ? -13.685 10.027 4.329 1.00 96.56 104 LYS A O 1
ATOM 843 N N . LEU A 1 105 ? -12.490 9.613 2.465 1.00 95.94 105 LEU A N 1
ATOM 844 C CA . LEU A 1 105 ? -12.408 8.167 2.652 1.00 95.94 105 LEU A CA 1
ATOM 845 C C . LEU A 1 105 ? -11.594 7.805 3.899 1.00 95.94 105 LEU A C 1
ATOM 847 O O . LEU A 1 105 ? -12.056 7.002 4.707 1.00 95.94 105 LEU A O 1
ATOM 851 N N . ALA A 1 106 ? -10.434 8.436 4.101 1.00 95.31 106 ALA A N 1
ATOM 852 C CA . ALA A 1 106 ? -9.602 8.225 5.283 1.00 95.31 106 ALA A CA 1
ATOM 853 C C . ALA A 1 106 ? -10.385 8.507 6.576 1.00 95.31 106 ALA A C 1
ATOM 855 O O . ALA A 1 106 ? -10.393 7.681 7.488 1.00 95.31 106 ALA A O 1
ATOM 856 N N . LEU A 1 107 ? -11.118 9.625 6.638 1.00 94.81 107 LEU A N 1
ATOM 857 C CA . LEU A 1 107 ? -11.977 9.948 7.782 1.00 94.81 107 LEU A CA 1
ATOM 858 C C . LEU A 1 107 ? -13.067 8.887 8.003 1.00 94.81 107 LEU A C 1
ATOM 860 O O . LEU A 1 107 ? -13.293 8.455 9.133 1.00 94.81 107 LEU A O 1
ATOM 864 N N . ALA A 1 108 ? -13.724 8.421 6.939 1.00 95.62 108 ALA A N 1
ATOM 865 C CA . ALA A 1 108 ? -14.762 7.393 7.041 1.00 95.62 108 ALA A CA 1
ATOM 866 C C . ALA A 1 108 ? -14.224 6.043 7.553 1.00 95.62 108 ALA A C 1
ATOM 868 O O . ALA A 1 108 ? -14.926 5.332 8.275 1.00 95.62 108 ALA A O 1
ATOM 869 N N . VAL A 1 109 ? -12.983 5.697 7.203 1.00 95.38 109 VAL A N 1
ATOM 870 C CA . VAL A 1 109 ? -12.310 4.476 7.663 1.00 95.38 109 VAL A CA 1
ATOM 871 C C . VAL A 1 109 ? -11.856 4.624 9.117 1.00 95.38 109 VAL A C 1
ATOM 873 O O . VAL A 1 109 ? -12.244 3.823 9.967 1.00 95.38 109 VAL A O 1
ATOM 876 N N . PHE A 1 110 ? -11.081 5.662 9.438 1.00 95.56 110 PHE A N 1
ATOM 877 C CA . PHE A 1 110 ? -10.413 5.776 10.742 1.00 95.56 110 PHE A CA 1
ATOM 878 C C . PHE A 1 110 ? -11.307 6.283 11.879 1.00 95.56 110 PHE A C 1
ATOM 880 O O . PHE A 1 110 ? -10.927 6.206 13.043 1.00 95.56 110 PHE A O 1
ATOM 887 N N . THR A 1 111 ? -12.528 6.726 11.574 1.00 95.00 111 THR A N 1
ATOM 888 C CA . THR A 1 111 ? -13.583 6.901 12.590 1.00 95.00 111 THR A CA 1
ATOM 889 C C . THR A 1 111 ? -14.128 5.569 13.107 1.00 95.00 111 THR A C 1
ATOM 891 O O . THR A 1 111 ? -14.679 5.524 14.204 1.00 95.00 111 THR A O 1
ATOM 894 N N . ARG A 1 112 ? -13.980 4.481 12.339 1.00 95.44 112 ARG A N 1
ATOM 895 C CA . ARG A 1 112 ? -14.462 3.134 12.692 1.00 95.44 112 ARG A CA 1
ATOM 896 C C . ARG A 1 112 ? -13.342 2.202 13.133 1.00 95.44 112 ARG A C 1
ATOM 898 O O . ARG A 1 112 ? -13.567 1.332 13.968 1.00 95.44 112 ARG A O 1
ATOM 905 N N . TYR A 1 113 ? -12.154 2.373 12.562 1.00 93.56 113 TYR A N 1
ATOM 906 C CA . TYR A 1 113 ? -11.014 1.491 12.777 1.00 93.56 113 TYR A CA 1
ATOM 907 C C . TYR A 1 113 ? -9.826 2.282 13.308 1.00 93.56 113 TYR A C 1
ATOM 909 O O . TYR A 1 113 ? -9.325 3.189 12.647 1.00 93.56 113 TYR A O 1
ATOM 917 N N . THR A 1 114 ? -9.352 1.934 14.503 1.00 92.56 114 THR A N 1
ATOM 918 C CA . THR A 1 114 ? -8.156 2.560 15.072 1.00 92.56 114 THR A CA 1
ATOM 919 C C . THR A 1 114 ? -6.936 2.238 14.196 1.00 92.56 114 THR A C 1
ATOM 921 O O . THR A 1 114 ? -6.749 1.064 13.875 1.00 92.56 114 THR A O 1
ATOM 924 N N . PRO A 1 115 ? -6.085 3.220 13.831 1.00 92.69 115 PRO A N 1
ATOM 925 C CA . PRO A 1 115 ? -4.894 3.008 13.004 1.00 92.69 115 PRO A CA 1
ATOM 926 C C . PRO A 1 115 ? -3.758 2.280 13.744 1.00 92.69 115 PRO A C 1
ATOM 928 O O . PRO A 1 115 ? -2.677 2.822 13.971 1.00 92.69 115 PRO A O 1
ATOM 931 N N . ALA A 1 116 ? -4.008 1.041 14.148 1.00 90.00 116 ALA A N 1
ATOM 932 C CA . ALA A 1 116 ? -3.053 0.177 14.817 1.00 90.00 116 ALA A CA 1
ATOM 933 C C . ALA A 1 116 ? -2.917 -1.135 14.045 1.00 90.00 116 ALA A C 1
ATOM 935 O O . ALA A 1 116 ? -3.903 -1.694 13.563 1.00 90.00 116 ALA A O 1
ATOM 936 N N . ASP A 1 117 ? -1.683 -1.615 13.936 1.00 87.06 117 ASP A N 1
ATOM 937 C CA . ASP A 1 117 ? -1.404 -2.937 13.390 1.00 87.06 117 ASP A CA 1
ATOM 938 C C . ASP A 1 117 ? -1.530 -3.991 14.508 1.00 87.06 117 ASP A C 1
ATOM 940 O O . ASP A 1 117 ? -1.195 -3.701 15.665 1.00 87.06 117 ASP A O 1
ATOM 944 N N . PRO A 1 118 ? -1.985 -5.220 14.198 1.00 82.38 118 PRO A N 1
ATOM 945 C CA . PRO A 1 118 ? -1.885 -6.351 15.112 1.00 82.38 118 PRO A CA 1
ATOM 946 C C . PRO A 1 118 ? -0.448 -6.494 15.631 1.00 82.38 118 PRO A C 1
ATOM 948 O O . PRO A 1 118 ? 0.514 -6.305 14.886 1.00 82.38 118 PRO A O 1
ATOM 951 N N . GLY A 1 119 ? -0.290 -6.819 16.919 1.00 69.38 119 GLY A N 1
ATOM 952 C CA . GLY A 1 119 ? 1.027 -6.974 17.541 1.00 69.38 119 GLY A CA 1
ATOM 953 C C . GLY A 1 119 ? 1.924 -8.000 16.828 1.00 69.38 119 GLY A C 1
ATOM 954 O O . GLY A 1 119 ? 1.469 -8.797 16.009 1.00 69.38 119 GLY A O 1
ATOM 955 N N . LYS A 1 120 ? 3.217 -8.009 17.192 1.00 57.16 120 LYS A N 1
ATOM 956 C CA . LYS A 1 120 ? 4.320 -8.772 16.555 1.00 57.16 120 LYS A CA 1
ATOM 957 C C . LYS A 1 120 ? 4.078 -10.282 16.337 1.00 57.16 120 LYS A C 1
ATOM 959 O O . LYS A 1 120 ? 4.881 -10.921 15.666 1.00 57.16 120 LYS A O 1
ATOM 964 N N . SER A 1 121 ? 3.014 -10.862 16.892 1.00 53.28 121 SER A N 1
ATOM 965 C CA . SER A 1 121 ? 2.653 -12.273 16.732 1.00 53.28 121 SER A CA 1
ATOM 966 C C . SER A 1 121 ? 2.033 -12.615 15.377 1.00 53.28 121 SER A C 1
ATOM 968 O O . SER A 1 121 ? 2.068 -13.778 14.995 1.00 53.28 121 SER A O 1
ATOM 970 N N . GLY A 1 122 ? 1.469 -11.645 14.648 1.00 52.19 122 GLY A N 1
ATOM 971 C CA . GLY A 1 122 ? 0.732 -11.952 13.419 1.00 52.19 122 GLY A CA 1
ATOM 972 C C . GLY A 1 122 ? 1.611 -12.402 12.250 1.00 52.19 122 GLY A C 1
ATOM 973 O O . GLY A 1 122 ? 1.136 -13.141 11.396 1.00 52.19 122 GLY A O 1
ATOM 974 N N . LEU A 1 123 ? 2.864 -11.937 12.192 1.00 55.22 123 LEU A N 1
ATOM 975 C CA . LEU A 1 123 ? 3.678 -12.002 10.972 1.00 55.22 123 LEU A CA 1
ATOM 976 C C . LEU A 1 123 ? 5.193 -12.134 11.219 1.00 55.22 123 LEU A C 1
ATOM 978 O O . LEU A 1 123 ? 5.989 -11.997 10.303 1.00 55.22 123 LEU A O 1
ATOM 982 N N . SER A 1 124 ? 5.643 -12.435 12.436 1.00 61.41 124 SER A N 1
ATOM 983 C CA . SER A 1 124 ? 7.065 -12.714 12.661 1.00 61.41 124 SER A CA 1
ATOM 984 C C . SER A 1 124 ? 7.423 -14.113 12.149 1.00 61.41 124 SER A C 1
ATOM 986 O O . SER A 1 124 ? 7.445 -15.069 12.924 1.00 61.41 124 SER A O 1
ATOM 988 N N . SER A 1 125 ? 7.733 -14.235 10.860 1.00 65.62 125 SER A N 1
ATOM 989 C CA . SER A 1 125 ? 8.407 -15.418 10.324 1.00 65.62 125 SER A CA 1
ATOM 990 C C . SER A 1 125 ? 9.755 -15.571 11.049 1.00 65.62 125 SER A C 1
ATOM 992 O O . SER A 1 125 ? 10.567 -14.638 11.009 1.00 65.62 125 SER A O 1
ATOM 994 N N . PRO A 1 126 ? 10.010 -16.678 11.772 1.00 71.81 126 PRO A N 1
ATOM 995 C CA . PRO A 1 126 ? 11.286 -16.866 12.448 1.00 71.81 126 PRO A CA 1
ATOM 996 C C . PRO A 1 126 ? 12.391 -17.004 11.403 1.00 71.81 126 PRO A C 1
ATOM 998 O O . PRO A 1 126 ? 12.239 -17.724 10.415 1.00 71.81 126 PRO A O 1
ATOM 1001 N N . CYS A 1 127 ? 13.514 -16.322 11.619 1.00 72.06 127 CYS A N 1
ATOM 1002 C CA . CYS A 1 127 ? 14.677 -16.462 10.756 1.00 72.06 127 CYS A CA 1
ATOM 1003 C C . CYS A 1 127 ? 15.117 -17.939 10.716 1.00 72.06 127 CYS A C 1
ATOM 1005 O O . CYS A 1 127 ? 15.424 -18.495 11.774 1.00 72.06 127 CYS A O 1
ATOM 1007 N N . PRO A 1 128 ? 15.228 -18.575 9.535 1.00 75.75 128 PRO A N 1
ATOM 1008 C CA . PRO A 1 128 ? 15.620 -19.982 9.433 1.00 75.75 128 PRO A CA 1
ATOM 1009 C C . PRO A 1 128 ? 17.052 -20.254 9.921 1.00 75.75 128 PRO A C 1
ATOM 1011 O O . PRO A 1 128 ? 17.393 -21.398 10.197 1.00 75.75 128 PRO A O 1
ATOM 1014 N N . SER A 1 129 ? 17.886 -19.215 10.064 1.00 78.75 129 SER A N 1
ATOM 1015 C CA . SER A 1 129 ? 19.266 -19.342 10.544 1.00 78.75 129 SER A CA 1
ATOM 1016 C C . SER A 1 129 ? 19.446 -19.090 12.045 1.00 78.75 129 SER A C 1
ATOM 1018 O O . SER A 1 129 ? 20.427 -19.569 12.606 1.00 78.75 129 SER A O 1
ATOM 1020 N N . CYS A 1 130 ? 18.576 -18.314 12.703 1.00 84.56 130 CYS A N 1
ATOM 1021 C CA . CYS A 1 130 ? 18.785 -17.922 14.109 1.00 84.56 130 CYS A CA 1
ATOM 1022 C C . CYS A 1 130 ? 17.516 -17.870 14.972 1.00 84.56 130 CYS A C 1
ATOM 1024 O O . CYS A 1 130 ? 17.604 -17.569 16.159 1.00 84.56 130 CYS A O 1
ATOM 1026 N N . GLY A 1 131 ? 16.334 -18.126 14.406 1.00 73.62 131 GLY A N 1
ATOM 1027 C CA . GLY A 1 131 ? 15.056 -18.129 15.126 1.00 73.62 131 GLY A CA 1
ATOM 1028 C C . GLY A 1 131 ? 14.566 -16.757 15.600 1.00 73.62 131 GLY A C 1
ATOM 1029 O O . GLY A 1 131 ? 13.478 -16.665 16.163 1.00 73.62 131 GLY A O 1
ATOM 1030 N N . ALA A 1 132 ? 15.329 -15.683 15.370 1.00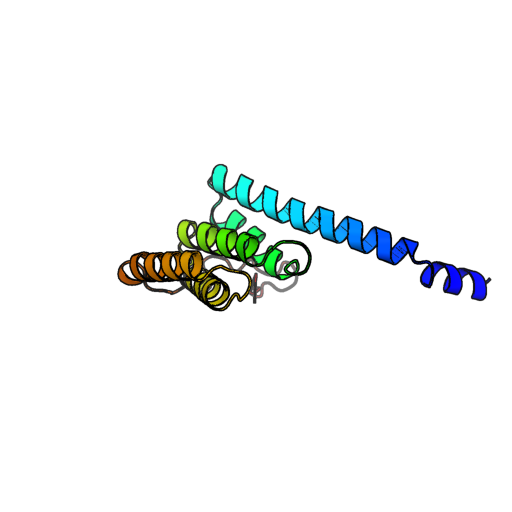 76.62 132 ALA A N 1
ATOM 1031 C CA . ALA A 1 132 ? 14.905 -14.329 15.700 1.00 76.62 132 ALA A CA 1
ATOM 1032 C C . ALA A 1 132 ? 13.704 -13.910 14.841 1.00 76.62 132 ALA A C 1
ATOM 1034 O O . ALA A 1 132 ? 13.603 -14.278 13.669 1.00 76.62 132 ALA A O 1
ATOM 1035 N N . GLY A 1 133 ? 12.804 -13.117 15.423 1.00 67.12 133 GLY A N 1
ATOM 1036 C CA . GLY A 1 133 ? 11.679 -12.558 14.687 1.00 67.12 133 GLY A CA 1
ATOM 1037 C C . GLY A 1 133 ? 12.139 -11.494 13.699 1.00 67.12 133 GLY A C 1
ATOM 1038 O O . GLY A 1 133 ? 12.647 -10.448 14.110 1.00 67.12 133 GLY A O 1
ATOM 1039 N N . CYS A 1 134 ? 11.969 -11.751 12.404 1.00 62.53 134 CYS A N 1
ATOM 1040 C CA . CYS A 1 134 ? 12.258 -10.764 11.372 1.00 62.53 134 CYS A CA 1
ATOM 1041 C C . CYS A 1 134 ? 11.099 -9.767 11.268 1.00 62.53 134 CYS A C 1
ATOM 1043 O O . CYS A 1 134 ? 9.939 -10.151 11.122 1.00 62.53 134 CYS A O 1
ATOM 1045 N N . LYS A 1 135 ? 11.419 -8.468 11.321 1.00 62.41 135 LYS A N 1
ATOM 1046 C CA . LYS A 1 135 ? 10.502 -7.424 10.854 1.00 62.41 135 LYS A CA 1
ATOM 1047 C C . LYS A 1 135 ? 10.395 -7.595 9.342 1.00 62.41 135 LYS A C 1
ATOM 1049 O O . LYS A 1 135 ? 11.393 -7.477 8.643 1.00 62.41 135 LYS A O 1
ATOM 1054 N N . GLU A 1 136 ? 9.212 -7.938 8.856 1.00 60.75 136 GLU A N 1
ATOM 1055 C CA . GLU A 1 136 ? 9.048 -8.326 7.455 1.00 60.75 136 GLU A CA 1
ATOM 1056 C C . GLU A 1 136 ? 9.030 -7.1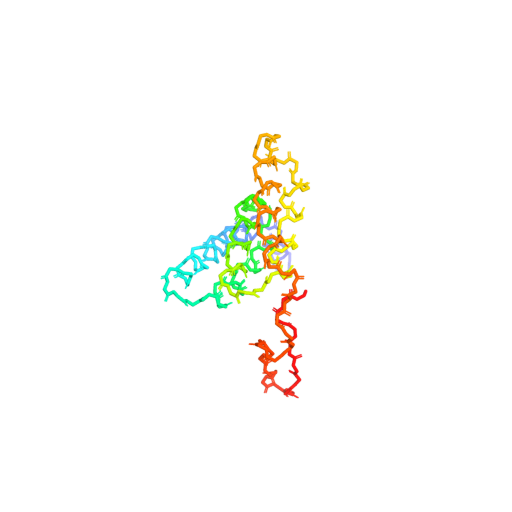30 6.477 1.00 60.75 136 GLU A C 1
ATOM 1058 O O . GLU A 1 136 ? 9.195 -7.359 5.280 1.00 60.75 136 GLU A O 1
ATOM 1063 N N . TRP A 1 137 ? 8.850 -5.876 6.937 1.00 63.84 137 TRP A N 1
ATOM 1064 C CA . TRP A 1 137 ? 8.650 -4.714 6.037 1.00 63.84 137 TRP A CA 1
ATOM 1065 C C . TRP A 1 137 ? 8.938 -3.305 6.614 1.00 63.84 137 TRP A C 1
ATOM 1067 O O . TRP A 1 137 ? 8.253 -2.342 6.250 1.00 63.84 137 TRP A O 1
ATOM 1077 N N . ASP A 1 138 ? 9.932 -3.137 7.492 1.00 49.97 138 ASP A N 1
ATOM 1078 C CA . ASP A 1 138 ? 10.395 -1.785 7.880 1.00 49.97 138 ASP A CA 1
ATOM 1079 C C . ASP A 1 138 ? 11.424 -1.206 6.909 1.00 49.97 138 ASP A C 1
ATOM 1081 O O . ASP A 1 138 ? 12.437 -1.897 6.665 1.00 49.97 138 ASP A O 1
#

Sequence (138 aa):
LDSLVEQDKASGSDRSLDMSWKGAEAYHFLLLAQRQLYDGYQQEAMRTALRLREYESIISIEEIYSLIALTAFYSRFYGQCSKAFIKLQNCTSLSEAKTKEINKLALAVFTRYTPADPGKSGLSSPCPSCGAGCKEWD

pLDDT: mean 85.09, std 15.6, range [49.22, 98.0]

InterPro domains:
  IPR039857 Intraflagellar transport protein 122/121 homolog [PTHR12764] (10-135)
  IPR057979 IFT121-like, TPR repeats [PF25768] (19-117)

Secondary structure (DSSP, 8-state):
-HHHHHHHHT-HHHHHHHHHHHHHHHHHHHHHHHHHHHTT-HHHHHHHHHHGGGGTTTS-HHHHHHHHHHHHHHTT-HHHHHHHHHHHHT-TTS-HHHHHHHHHHHHHHHTTS-S-PPPTTTT-PBPTTT--B--S--